Protein 6QEC (pdb70)

Nearest PDB structures (foldseek):
  6qec-assembly1_A  TM=1.016E+00  e=1.314E-10  Arabidopsis thaliana
  5lxu-assembly1_A  TM=9.646E-01  e=3.349E-08  Arabidopsis thaliana
  8xas-assembly1_F  TM=9.568E-01  e=4.517E-06  Arabidopsis thaliana
  8xas-assembly1_D  TM=9.210E-01  e=1.421E-05  Arabidopsis thaliana
  8xas-assembly1_C  TM=9.227E-01  e=3.053E-05  Arabidopsis thaliana

Sequence (65 aa):
GRQGKTLKRPRLVWTPQLHKRFVDVVAHLGIKNAVPKTIMMQLMNVEGLTRENVASHLQKYRLYLK

Secondary structure (DSSP, 8-state):
---GGG--PPP----HHHHHHHHHHHHHS-GGG-SHHHHHHHH--TT--HHHHHHHHHHHHHHH-

Radius of gyration: 12.15 Å; Cα contacts (8 Å, |Δi|>4): 37; chains: 1; bounding box: 22×39×21 Å

Structure (mmCIF, N/CA/C/O backbone):
data_6QEC
#
_entry.id   6QEC
#
_cell.length_a   32.758
_cell.length_b   51.795
_cell.length_c   35.993
_cell.angle_alpha   90.000
_cell.angle_beta   110.550
_cell.angle_gamma   90.000
#
_symmetry.space_group_name_H-M   'P 1 21 1'
#
loop_
_entity.id
_entity.type
_entity.pdbx_description
1 polymer "DNA (5'-D(*AP*TP*TP*CP*GP*AP*AP*TP*AP*T*TP*AP*TP*AP*TP*TP*CP*GP*AP*A)-3')"
2 polymer "DNA (5'-D(*AP*TP*TP*CP*GP*AP*AP*TP*AP*T*TP*AP*TP*AP*TP*TP*CP*GP*AP*A)-3')"
3 polymer 'Transcription factor LUX'
4 non-polymer GLYCEROL
5 water water
#
loop_
_atom_site.group_PDB
_atom_site.id
_atom_site.type_symbol
_atom_site.label_atom_id
_atom_site.label_alt_id
_atom_site.label_comp_id
_atom_site.label_asym_id
_atom_site.label_entity_id
_atom_site.label_seq_id
_atom_site.pdbx_PDB_ins_code
_atom_site.Cartn_x
_atom_site.Cartn_y
_atom_site.Cartn_z
_atom_site.occupancy
_atom_site.B_iso_or_equiv
_atom_site.auth_seq_id
_atom_site.auth_comp_id
_atom_site.auth_asym_id
_atom_site.auth_atom_id
_atom_site.pdbx_PDB_model_num
ATOM 404 N N . GLY C 3 1 ? -31.728 -37.800 23.658 1.00 21.10 -3 GLY A N 1
ATOM 405 C CA . GLY C 3 1 ? -32.417 -38.249 24.858 1.00 20.58 -3 GLY A CA 1
ATOM 406 C C . GLY C 3 1 ? -31.949 -39.625 25.284 1.00 22.07 -3 GLY A C 1
ATOM 407 O O . GLY C 3 1 ? -30.879 -40.081 24.859 1.00 22.72 -3 GLY A O 1
ATOM 408 N N . ARG C 3 2 ? -32.725 -40.280 26.145 1.00 20.30 -2 ARG A N 1
ATOM 409 C CA . ARG C 3 2 ? -32.359 -41.627 26.561 1.00 27.57 -2 ARG A CA 1
ATOM 410 C C . ARG C 3 2 ? -32.268 -42.529 25.341 1.00 23.90 -2 ARG A C 1
ATOM 411 O O . ARG C 3 2 ? -32.844 -42.243 24.293 1.00 29.49 -2 ARG A O 1
ATOM 419 N N . GLN C 3 3 ? -31.531 -43.631 25.480 1.00 25.18 -1 GLN A N 1
ATOM 420 C CA . GLN C 3 3 ? -31.414 -44.572 24.373 1.00 29.73 -1 GLN A CA 1
ATOM 421 C C . GLN C 3 3 ? -30.711 -45.836 24.851 1.00 29.62 -1 GLN A C 1
ATOM 422 O O . GLN C 3 3 ? -30.068 -45.858 25.906 1.00 26.33 -1 GLN A O 1
ATOM 428 N N . GLY C 3 4 ? -30.852 -46.891 24.066 1.00 32.14 139 GLY A N 1
ATOM 429 C CA . GLY C 3 4 ? -30.245 -48.153 24.451 1.00 31.00 139 GLY A CA 1
ATOM 430 C C . GLY C 3 4 ? -30.705 -48.547 25.843 1.00 26.99 139 GLY A C 1
ATOM 431 O O . GLY C 3 4 ? -31.909 -48.616 26.126 1.00 27.35 139 GLY A O 1
ATOM 432 N N . LYS C 3 5 ? -29.735 -48.777 26.736 1.00 30.08 140 LYS A N 1
ATOM 433 C CA . LYS C 3 5 ? -30.002 -49.332 28.065 1.00 29.58 140 LYS A CA 1
ATOM 434 C C . LYS C 3 5 ? -30.806 -48.403 28.965 1.00 29.78 140 LYS A C 1
ATOM 435 O O . LYS C 3 5 ? -31.381 -48.872 29.957 1.00 28.11 140 LYS A O 1
ATOM 441 N N . THR C 3 6 ? -30.839 -47.104 28.670 1.00 27.12 141 THR A N 1
ATOM 442 C CA . THR C 3 6 ? -31.517 -46.136 29.519 1.00 24.27 141 THR A CA 1
ATOM 443 C C . THR C 3 6 ? -32.917 -45.786 29.015 1.00 28.05 141 THR A C 1
ATOM 444 O O . THR C 3 6 ? -33.658 -45.087 29.713 1.00 30.23 141 THR A O 1
ATOM 448 N N . LEU C 3 7 ? -33.305 -46.284 27.843 1.00 27.85 142 LEU A N 1
ATOM 449 C CA . LEU C 3 7 ? -34.631 -46.019 27.300 1.00 27.72 142 LEU A CA 1
ATOM 450 C C . LEU C 3 7 ? -35.712 -46.505 28.264 1.00 27.50 142 LEU A C 1
ATOM 451 O O . LEU C 3 7 ? -35.624 -47.607 28.803 1.00 26.52 142 LEU A O 1
ATOM 456 N N . LYS C 3 8 ? -36.736 -45.673 28.487 1.00 27.43 143 LYS A N 1
ATOM 457 C CA . LYS C 3 8 ? -37.800 -45.970 29.459 1.00 25.09 143 LYS A CA 1
ATOM 458 C C . LYS C 3 8 ? -38.992 -46.647 28.777 1.00 30.20 143 LYS A C 1
ATOM 459 O O . LYS C 3 8 ? -40.077 -46.077 28.628 1.00 28.24 143 LYS A O 1
ATOM 465 N N . ARG C 3 9 ? -38.784 -47.9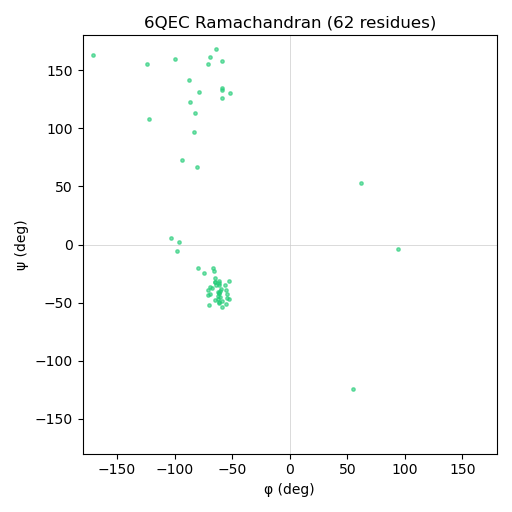14 28.415 1.00 26.49 144 ARG A N 1
ATOM 466 C CA . ARG C 3 9 ? -39.744 -48.640 27.595 1.00 27.98 144 ARG A CA 1
ATOM 467 C C . ARG C 3 9 ? -41.021 -48.967 28.373 1.00 23.88 144 ARG A C 1
ATOM 468 O O . ARG C 3 9 ? -41.013 -49.055 29.605 1.00 19.71 144 ARG A O 1
ATOM 476 N N . PRO C 3 10 ? -42.133 -49.163 27.665 1.00 19.76 145 PRO A N 1
ATOM 477 C CA . PRO C 3 10 ? -43.374 -49.575 28.326 1.00 23.37 145 PRO A CA 1
ATOM 478 C C . PRO C 3 10 ? -43.244 -50.948 28.971 1.00 17.85 145 PRO A C 1
ATOM 479 O O . PRO C 3 10 ? -42.302 -51.708 28.735 1.00 20.59 145 PRO A O 1
ATOM 483 N N . ARG C 3 11 ? -44.244 -51.264 29.790 1.00 17.57 146 ARG A N 1
ATOM 484 C CA . ARG C 3 11 ? -44.323 -52.566 30.436 1.00 19.13 146 ARG A CA 1
ATOM 485 C C . ARG C 3 11 ? -44.372 -53.672 29.404 1.00 19.35 146 ARG A C 1
ATOM 486 O O . ARG C 3 11 ? -45.145 -53.614 28.446 1.00 18.79 146 ARG A O 1
ATOM 494 N N . LEU C 3 12 ? -43.558 -54.695 29.612 1.00 18.63 147 LEU A N 1
ATOM 495 C CA . LEU C 3 12 ? -43.509 -55.811 28.683 1.00 17.87 147 LEU A CA 1
ATOM 496 C C . LEU C 3 12 ? -44.655 -56.755 29.002 1.00 18.09 147 LEU A C 1
ATOM 497 O O . LEU C 3 12 ? -44.680 -57.370 30.072 1.00 19.52 147 LEU A O 1
ATOM 502 N N . VAL C 3 13 ? -45.607 -56.864 28.086 1.00 15.24 148 VAL A N 1
ATOM 503 C CA . VAL C 3 13 ? -46.669 -57.862 28.175 1.00 18.04 148 VAL A CA 1
ATOM 504 C C . VAL C 3 13 ? -46.170 -59.163 27.533 1.00 14.22 148 VAL A C 1
ATOM 505 O O . VAL C 3 13 ? -45.739 -59.185 26.380 1.00 17.99 148 VAL A O 1
ATOM 509 N N . TRP C 3 14 ? -46.174 -60.246 28.285 1.00 17.85 149 TRP A N 1
ATOM 510 C CA . TRP C 3 14 ? -45.686 -61.512 27.738 1.00 18.03 149 TRP A CA 1
ATOM 511 C C . TRP C 3 14 ? -46.818 -62.161 26.959 1.00 17.99 149 TRP A C 1
ATOM 512 O O . TRP C 3 14 ? -47.677 -62.830 27.534 1.00 22.27 149 TRP A O 1
ATOM 523 N N . THR C 3 15 ? -46.821 -61.956 25.643 1.00 20.95 150 THR A N 1
ATOM 524 C CA . THR C 3 15 ? -47.769 -62.623 24.761 1.00 21.23 150 THR A CA 1
ATOM 525 C C . THR C 3 15 ? -47.465 -64.115 24.677 1.00 18.59 150 THR A C 1
ATOM 526 O O . THR C 3 15 ? -46.359 -64.545 24.984 1.00 18.30 150 THR A O 1
ATOM 530 N N . PRO C 3 16 ? -48.427 -64.930 24.237 1.00 21.30 151 PRO A N 1
ATOM 531 C CA . PRO C 3 16 ? -48.144 -66.365 24.126 1.00 23.05 151 PRO A CA 1
ATOM 532 C C . PRO C 3 16 ? -46.942 -66.648 23.247 1.00 21.45 151 PRO A C 1
ATOM 533 O O . PRO C 3 16 ? -46.181 -67.577 23.539 1.00 19.92 151 PRO A O 1
ATOM 537 N N . GLN C 3 17 ? -46.735 -65.856 22.189 1.00 22.89 152 GLN A N 1
ATOM 538 C CA . GLN C 3 17 ? -45.596 -66.072 21.300 1.00 23.07 152 GLN A CA 1
ATOM 539 C C . GLN C 3 17 ? -44.283 -65.701 21.974 1.00 21.05 152 GLN A C 1
ATOM 540 O O . GLN C 3 17 ? -43.282 -66.416 21.845 1.00 20.46 152 GLN A O 1
ATOM 546 N N . LEU C 3 18 ? -44.256 -64.574 22.673 1.00 21.68 153 LEU A N 1
ATOM 547 C CA . LEU C 3 18 ? -43.051 -64.208 23.403 1.00 17.60 153 LEU A CA 1
ATOM 548 C C . LEU C 3 18 ? -42.711 -65.266 24.444 1.00 17.68 153 LEU A C 1
ATOM 549 O O . LEU C 3 18 ? -41.549 -65.667 24.582 1.00 19.10 153 LEU A O 1
ATOM 554 N N . HIS C 3 19 ? -43.712 -65.721 25.191 1.00 14.37 154 HIS A N 1
ATOM 555 C CA . HIS C 3 19 ? -43.474 -66.729 26.217 1.00 19.85 154 HIS A CA 1
ATOM 556 C C . HIS C 3 19 ? -42.968 -68.028 25.608 1.00 19.02 154 HIS A C 1
ATOM 557 O O . HIS C 3 19 ? -42.053 -68.662 26.142 1.00 20.47 154 HIS A O 1
ATOM 564 N N . LYS C 3 20 ? -43.586 -68.467 24.515 1.00 20.78 155 LYS A N 1
ATOM 565 C CA . LYS C 3 20 ? -43.142 -69.690 23.864 1.00 18.17 155 LYS A CA 1
ATOM 566 C C . LYS C 3 20 ? -41.692 -69.565 23.414 1.00 22.92 155 LYS A C 1
ATOM 567 O O . LYS C 3 20 ? -40.913 -70.517 23.537 1.00 23.89 155 LYS A O 1
ATOM 573 N N . ARG C 3 21 ? -41.301 -68.383 22.929 1.00 22.29 156 ARG A N 1
ATOM 574 C CA . ARG C 3 21 ? -39.910 -68.159 22.550 1.00 21.25 156 ARG A CA 1
ATOM 575 C C . ARG C 3 21 ? -38.987 -68.303 23.754 1.00 20.43 156 ARG A C 1
ATOM 576 O O . ARG C 3 21 ? -37.951 -68.979 23.684 1.00 19.08 156 ARG A O 1
ATOM 584 N N . PHE C 3 22 ? -39.362 -67.679 24.871 1.00 17.52 157 PHE A N 1
ATOM 585 C CA . PHE C 3 22 ? -38.623 -67.821 26.129 1.00 15.44 157 PHE A CA 1
ATOM 586 C C . PHE C 3 22 ? -38.476 -69.290 26.530 1.00 17.31 157 PHE A C 1
ATOM 587 O O . PHE C 3 22 ? -37.372 -69.761 26.822 1.00 14.54 157 PHE A O 1
ATOM 595 N N . VAL C 3 23 ? -39.585 -70.032 26.556 1.00 20.09 158 VAL A N 1
ATOM 596 C CA . VAL C 3 23 ? -39.543 -71.429 26.995 1.00 20.08 158 VAL A CA 1
ATOM 597 C C . VAL C 3 23 ? -38.642 -72.262 26.086 1.00 22.41 158 VAL A C 1
ATOM 598 O O . VAL C 3 23 ? -37.877 -73.114 26.553 1.00 23.60 158 VAL A O 1
ATOM 602 N N . ASP C 3 24 ? -38.727 -72.049 24.775 1.00 20.95 159 ASP A N 1
ATOM 603 C CA . ASP C 3 24 ? -37.896 -72.835 23.876 1.00 23.34 159 ASP A CA 1
ATOM 604 C C . ASP C 3 24 ? -36.417 -72.562 24.111 1.00 25.68 159 ASP A C 1
ATOM 605 O O . ASP C 3 24 ? -35.593 -73.473 23.997 1.00 24.24 159 ASP A O 1
ATOM 610 N N . VAL C 3 25 ? -36.051 -71.327 24.456 1.00 20.24 160 VAL A N 1
ATOM 611 C CA . VAL C 3 25 ? -34.651 -71.052 24.783 1.00 19.58 160 VAL A CA 1
ATOM 612 C C . VAL C 3 25 ? -34.271 -71.708 26.110 1.00 21.37 160 VAL A C 1
ATOM 613 O O . VAL C 3 25 ? -33.267 -72.422 26.204 1.00 24.87 160 VAL A O 1
ATOM 617 N N . VAL C 3 26 ? -35.056 -71.470 27.163 1.00 20.93 161 VAL A N 1
ATOM 618 C CA . VAL C 3 26 ? -34.685 -71.999 28.478 1.00 21.08 161 VAL A CA 1
ATOM 619 C C . VAL C 3 26 ? -34.646 -73.517 28.453 1.00 27.41 161 VAL A C 1
ATOM 620 O O . VAL C 3 26 ? -33.770 -74.143 29.059 1.00 27.78 161 VAL A O 1
ATOM 624 N N . ALA C 3 27 ? -35.613 -74.134 27.779 1.00 26.70 162 ALA A N 1
ATOM 625 C CA . ALA C 3 27 ? -35.707 -75.587 27.806 1.00 31.73 162 ALA A CA 1
ATOM 626 C C . ALA C 3 27 ? -34.464 -76.236 27.212 1.00 31.97 162 ALA A C 1
ATOM 627 O O . ALA C 3 27 ? -34.063 -77.317 27.655 1.00 36.56 162 ALA A O 1
ATOM 629 N N . HIS C 3 28 ? -33.828 -75.587 26.239 1.00 28.56 163 HIS A N 1
ATOM 630 C CA . HIS C 3 28 ? -32.694 -76.163 25.530 1.00 32.44 163 HIS A CA 1
ATOM 631 C C . HIS C 3 28 ? -31.351 -75.593 25.971 1.00 34.38 163 HIS A C 1
ATOM 632 O O . HIS C 3 28 ? -30.322 -75.932 25.375 1.00 34.24 163 HIS A O 1
ATOM 639 N N . LEU C 3 29 ? -31.335 -74.746 26.999 1.00 29.96 164 LEU A N 1
ATOM 640 C CA . LEU C 3 29 ? -30.096 -74.215 27.547 1.00 28.14 164 LEU A CA 1
ATOM 641 C C . LEU C 3 29 ? -29.550 -75.157 28.607 1.00 25.64 164 LEU A C 1
ATOM 642 O O . LEU C 3 29 ? -30.307 -75.739 29.389 1.00 22.76 164 LEU A O 1
ATOM 647 N N . GLY C 3 30 ? -28.226 -75.306 28.628 1.00 30.92 165 GLY A N 1
ATOM 648 C CA . GLY C 3 30 ? -27.583 -75.942 29.761 1.00 29.17 165 GLY A CA 1
ATOM 649 C C . GLY C 3 30 ? -28.050 -75.275 31.042 1.00 31.08 165 GLY A C 1
ATOM 650 O O . GLY C 3 30 ? -28.037 -74.037 31.129 1.00 30.11 165 GLY A O 1
ATOM 651 N N . ILE C 3 31 ? -28.485 -76.064 32.033 1.00 24.54 166 ILE A N 1
ATOM 652 C CA . ILE C 3 31 ? -29.067 -75.468 33.236 1.00 29.67 166 ILE A CA 1
ATOM 653 C C . ILE C 3 31 ? -28.129 -74.432 33.828 1.00 26.02 166 ILE A C 1
ATOM 654 O O . ILE C 3 31 ? -28.576 -73.435 34.411 1.00 26.22 166 ILE A O 1
ATOM 659 N N . LYS C 3 32 ? -26.819 -74.635 33.678 1.00 26.39 167 LYS A N 1
ATOM 660 C CA . LYS C 3 32 ? -25.868 -73.652 34.186 1.00 31.79 167 LYS A CA 1
ATOM 661 C C . LYS C 3 32 ? -26.040 -72.300 33.506 1.00 29.83 167 LYS A C 1
ATOM 662 O O . LYS C 3 32 ? -25.831 -71.259 34.144 1.00 31.54 167 LYS A O 1
ATOM 668 N N . ASN C 3 33 ? -26.427 -72.294 32.222 1.00 25.71 168 ASN A N 1
ATOM 669 C CA . ASN C 3 33 ? -26.518 -71.080 31.419 1.00 24.73 168 ASN A CA 1
ATO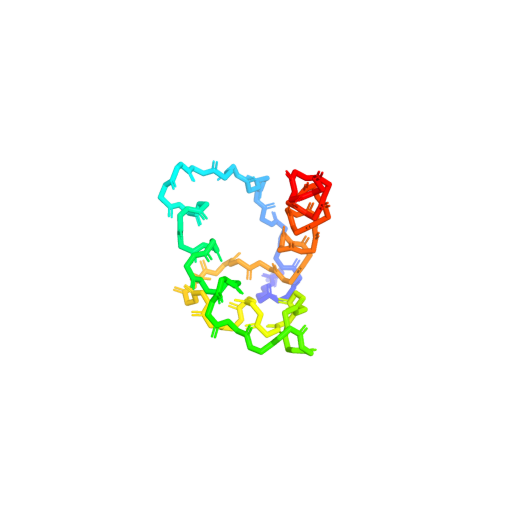M 670 C C . ASN C 3 33 ? -27.918 -70.490 31.359 1.00 20.48 168 ASN A C 1
ATOM 671 O O . ASN C 3 33 ? -28.115 -69.473 30.685 1.00 22.53 168 ASN A O 1
ATOM 676 N N . ALA C 3 34 ? -28.887 -71.092 32.049 1.00 23.26 169 ALA A N 1
ATOM 677 C CA . ALA C 3 34 ? -30.267 -70.603 32.066 1.00 18.86 169 ALA A CA 1
ATOM 678 C C . ALA C 3 34 ? -30.388 -69.443 33.053 1.00 15.60 169 ALA A C 1
ATOM 679 O O . ALA C 3 34 ? -31.046 -69.524 34.091 1.00 16.41 169 ALA A O 1
ATOM 681 N N . VAL C 3 35 ? -29.730 -68.347 32.701 1.00 16.20 170 VAL A N 1
ATOM 682 C CA . VAL C 3 35 ? -29.729 -67.112 33.485 1.00 12.10 170 VAL A CA 1
ATOM 683 C C . VAL C 3 35 ? -30.205 -65.980 32.584 1.00 18.85 170 VAL A C 1
ATOM 684 O O . VAL C 3 35 ? -30.073 -66.038 31.348 1.00 14.23 170 VAL A O 1
ATOM 688 N N . PRO C 3 36 ? -30.749 -64.917 33.170 1.00 15.05 171 PRO A N 1
ATOM 689 C CA . PRO C 3 36 ? -31.413 -63.893 32.343 1.00 14.09 171 PRO A CA 1
ATOM 690 C C . PRO C 3 36 ? -30.543 -63.306 31.236 1.00 18.26 171 PRO A C 1
ATOM 691 O O . PRO C 3 36 ? -31.052 -63.083 30.130 1.00 18.02 171 PRO A O 1
ATOM 695 N N . LYS C 3 37 ? -29.255 -63.062 31.469 1.00 15.72 172 LYS A N 1
ATOM 69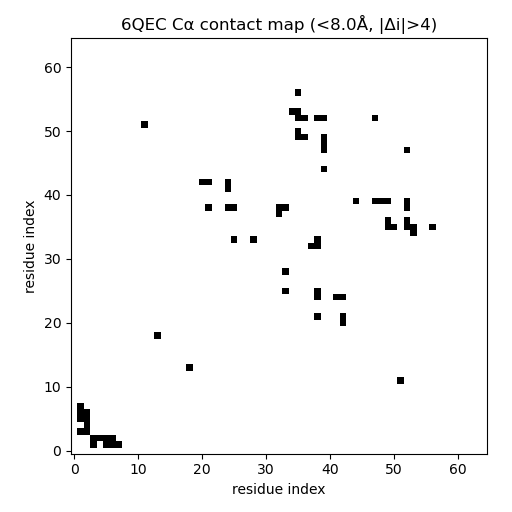6 C CA . LYS C 3 37 ? -28.447 -62.478 30.406 1.00 20.77 172 LYS A CA 1
ATOM 697 C C . LYS C 3 37 ? -28.398 -63.400 29.198 1.00 24.65 172 LYS A C 1
ATOM 698 O O . LYS C 3 37 ? -28.635 -62.966 28.064 1.00 23.67 172 LYS A O 1
ATOM 704 N N . THR C 3 38 ? -28.084 -64.682 29.424 1.00 19.29 173 THR A N 1
ATOM 705 C CA . THR C 3 38 ? -27.963 -65.630 28.319 1.00 20.46 173 THR A CA 1
ATOM 706 C C . THR C 3 38 ? -29.302 -65.832 27.622 1.00 21.96 173 THR A C 1
ATOM 707 O O . THR C 3 38 ? -29.392 -65.795 26.386 1.00 22.48 173 THR A O 1
ATOM 711 N N . ILE C 3 39 ? -30.356 -66.057 28.406 1.00 13.03 174 ILE A N 1
ATOM 712 C CA . ILE C 3 39 ? -31.698 -66.157 27.842 1.00 15.63 174 ILE A CA 1
ATOM 713 C C . ILE C 3 39 ? -32.001 -64.944 26.973 1.00 16.98 174 ILE A C 1
ATOM 714 O O . ILE C 3 39 ? -32.516 -65.061 25.857 1.00 15.98 174 ILE A O 1
ATOM 719 N N . MET C 3 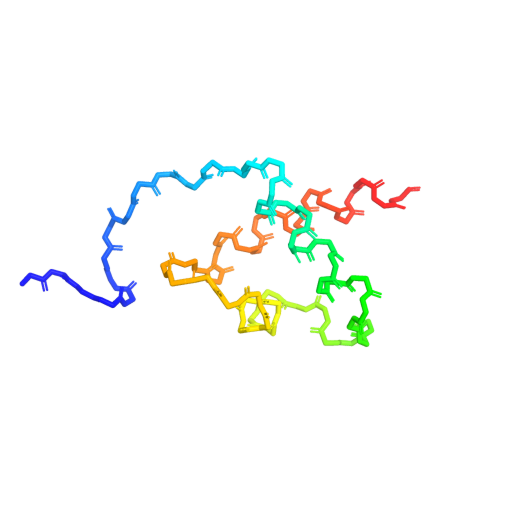40 ? -31.704 -63.758 27.488 1.00 14.20 175 MET A N 1
ATOM 720 C CA A MET C 3 40 ? -32.016 -62.534 26.755 0.65 20.19 175 MET A CA 1
ATOM 721 C CA B MET C 3 40 ? -32.015 -62.532 26.756 0.35 21.27 175 MET A CA 1
ATOM 722 C C . MET C 3 40 ? -31.345 -62.527 25.388 1.00 23.04 175 MET A C 1
ATOM 723 O O . MET C 3 40 ? -31.987 -62.235 24.369 1.00 23.22 175 MET A O 1
ATOM 732 N N . GLN C 3 41 ? -30.049 -62.850 25.343 1.00 23.71 176 GLN A N 1
ATOM 733 C CA . GLN C 3 41 ? -29.324 -62.867 24.076 1.00 24.62 176 GLN A CA 1
ATOM 734 C C . GLN C 3 41 ? -29.915 -63.897 23.108 1.00 28.17 176 GLN A C 1
ATOM 735 O O . GLN C 3 41 ? -30.235 -63.571 21.955 1.00 26.73 176 GLN A O 1
ATOM 741 N N . LEU C 3 42 ? -30.107 -65.139 23.567 1.00 23.30 177 LEU A N 1
ATOM 742 C CA . LEU C 3 42 ? -30.623 -66.178 22.676 1.00 21.63 177 LEU A CA 1
ATOM 743 C C . LEU C 3 42 ? -32.056 -65.927 22.197 1.00 24.18 177 LEU A C 1
ATOM 744 O O . LEU C 3 42 ? -32.440 -66.464 21.157 1.00 23.42 177 LEU A O 1
ATOM 749 N N . MET C 3 43 ? -32.858 -65.137 22.907 1.00 19.35 178 MET A N 1
ATOM 750 C CA . MET C 3 43 ? -34.244 -64.952 22.482 1.00 22.90 178 MET A CA 1
ATOM 751 C C . MET C 3 43 ? -34.395 -64.052 21.258 1.00 26.41 178 MET A C 1
ATOM 752 O O . MET C 3 43 ? -35.421 -64.132 20.566 1.00 24.11 178 MET A O 1
ATOM 757 N N . ASN C 3 44 ? -33.433 -63.166 21.003 1.00 26.15 179 ASN A N 1
ATOM 758 C CA . ASN C 3 44 ? -33.377 -62.423 19.746 1.00 26.04 179 ASN A CA 1
ATOM 759 C C . ASN C 3 44 ? -34.616 -61.542 19.563 1.00 26.09 179 ASN A C 1
ATOM 760 O O . ASN C 3 44 ? -35.296 -61.582 18.538 1.00 27.84 179 ASN A O 1
ATOM 765 N N . VAL C 3 45 ? -34.900 -60.724 20.570 1.00 25.91 180 VAL A N 1
ATOM 766 C CA . VAL C 3 45 ? -36.050 -59.820 20.577 1.00 21.50 180 VAL A CA 1
ATOM 767 C C . VAL C 3 45 ? -35.514 -58.412 20.773 1.00 26.22 180 VAL A C 1
ATOM 768 O O . VAL C 3 45 ? -35.060 -58.064 21.869 1.00 25.30 180 V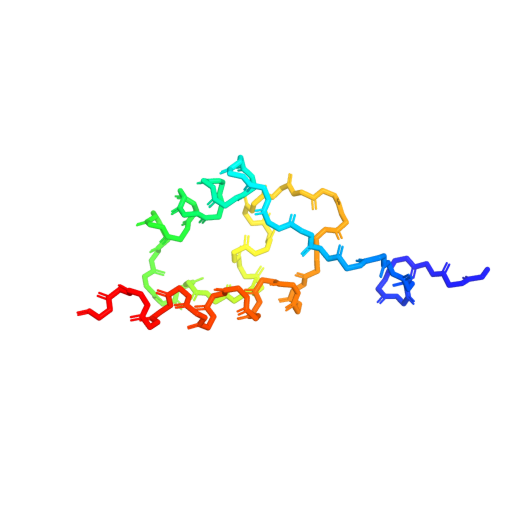AL A O 1
ATOM 772 N N . GLU C 3 46 ? -35.545 -57.602 19.723 1.00 30.08 181 GLU A N 1
ATOM 773 C CA . GLU C 3 46 ? -35.107 -56.219 19.861 1.00 30.50 181 GLU A CA 1
ATOM 774 C C . GLU C 3 46 ? -35.947 -55.526 20.926 1.00 28.13 181 GLU A C 1
ATOM 775 O O . GLU C 3 46 ? -37.179 -55.547 20.873 1.00 25.21 181 GLU A O 1
ATOM 781 N N . GLY C 3 47 ? -35.282 -54.927 21.907 1.00 28.32 182 GLY A N 1
ATOM 782 C CA . GLY C 3 47 ? -35.981 -54.204 22.948 1.00 24.12 182 GLY A CA 1
ATOM 783 C C . GLY C 3 47 ? -36.279 -54.988 24.207 1.00 23.56 182 GLY A C 1
ATOM 784 O O . GLY C 3 47 ? -36.815 -54.408 25.159 1.00 23.28 182 GLY A O 1
ATOM 785 N N . LEU C 3 48 ? -35.961 -56.282 24.247 1.00 18.71 183 LEU A N 1
ATOM 786 C CA . LEU C 3 48 ? -36.117 -57.065 25.468 1.00 20.19 183 LEU A CA 1
ATOM 787 C C . LEU C 3 48 ? -34.951 -56.783 26.401 1.00 20.01 183 LEU A C 1
ATOM 788 O O . LEU C 3 48 ? -33.793 -56.827 25.978 1.00 21.18 183 LEU A O 1
ATOM 793 N N . THR C 3 49 ? -35.240 -56.498 27.670 1.00 16.87 184 THR A N 1
ATOM 794 C CA . THR C 3 49 ? -34.162 -56.227 28.614 1.00 14.52 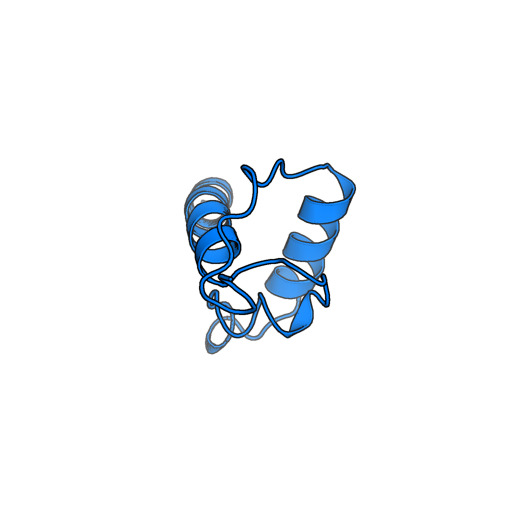184 THR A CA 1
ATOM 795 C C . THR C 3 49 ? -33.862 -57.454 29.465 1.00 14.37 184 THR A C 1
ATOM 796 O O . THR C 3 49 ? -34.689 -58.357 29.617 1.00 12.49 184 THR A O 1
ATOM 800 N N . ARG C 3 50 ? -32.659 -57.467 30.046 1.00 17.82 185 ARG A N 1
ATOM 801 C CA . ARG C 3 50 ? -32.303 -58.539 30.973 1.00 16.38 185 ARG A CA 1
ATOM 802 C C . ARG C 3 50 ? -33.237 -58.555 32.182 1.00 14.98 185 ARG A C 1
ATOM 803 O O . ARG C 3 50 ? -33.583 -59.625 32.695 1.00 14.80 185 ARG A O 1
ATOM 811 N N . GLU C 3 51 ? -33.673 -57.382 32.636 1.00 14.75 186 GLU A N 1
ATOM 812 C CA . GLU C 3 51 ? -34.621 -57.296 33.743 1.00 13.54 186 GLU A CA 1
ATOM 813 C C . GLU C 3 51 ? -36.001 -57.834 33.366 1.00 15.19 186 GLU A C 1
ATOM 814 O O . GLU C 3 51 ? -36.691 -58.417 34.210 1.00 11.27 186 GLU A O 1
ATOM 820 N N . ASN C 3 52 ? -36.456 -57.596 32.131 1.00 13.03 187 ASN A N 1
ATOM 821 C CA . ASN C 3 52 ? -37.692 -58.227 31.690 1.00 12.99 187 ASN A CA 1
ATOM 822 C C . ASN C 3 52 ? -37.585 -59.732 31.870 1.00 13.05 187 ASN A C 1
ATOM 823 O O . ASN C 3 52 ? -38.514 -60.387 32.358 1.00 10.56 187 ASN A O 1
ATOM 828 N N . VAL C 3 53 ? -36.450 -60.300 31.454 1.00 12.84 188 VAL A N 1
ATOM 829 C CA . VAL C 3 53 ? -36.302 -61.753 31.498 1.00 12.75 188 VAL A CA 1
ATOM 830 C C . VAL C 3 53 ? -36.216 -62.245 32.942 1.00 12.52 188 VAL A C 1
ATOM 831 O O . VAL C 3 53 ? -36.834 -63.250 33.305 1.00 12.62 188 VAL A O 1
ATOM 835 N N . ALA C 3 54 ? -35.464 -61.546 33.791 1.00 9.72 189 ALA A N 1
ATOM 836 C CA . ALA C 3 54 ? -35.269 -62.032 35.153 1.00 11.94 189 ALA A CA 1
ATOM 837 C C . ALA C 3 54 ? -36.605 -62.187 35.872 1.00 11.15 189 ALA A C 1
ATOM 838 O O . ALA C 3 54 ? -36.895 -63.233 36.459 1.00 11.38 189 ALA A O 1
ATOM 840 N N . SER C 3 55 ? -37.447 -61.155 35.806 1.00 11.92 190 SER A N 1
ATOM 841 C CA . SER C 3 55 ? -38.753 -61.205 36.449 1.00 14.42 190 SER A CA 1
ATOM 842 C C . SER C 3 55 ? -39.615 -62.334 35.890 1.00 13.70 190 SER A C 1
ATOM 843 O O . SER C 3 55 ? -40.353 -62.987 36.633 1.00 16.38 190 SER A O 1
ATOM 846 N N . HIS C 3 56 ? -39.565 -62.557 34.579 1.00 11.12 191 HIS A N 1
ATOM 847 C CA . HIS C 3 56 ? -40.375 -63.616 33.992 1.00 13.27 191 HIS A CA 1
ATOM 848 C C . HIS C 3 56 ? -39.838 -64.995 34.377 1.00 14.63 191 HIS A C 1
ATOM 849 O O . HIS C 3 56 ? -40.608 -65.910 34.690 1.00 14.18 191 HIS A O 1
ATOM 856 N N . LEU C 3 57 ? -38.514 -65.139 34.399 1.00 11.80 192 LEU A N 1
ATOM 857 C CA . LEU C 3 57 ? -37.858 -66.384 34.795 1.00 14.55 192 LEU A CA 1
ATOM 858 C C . LEU C 3 57 ? -38.107 -66.736 36.254 1.00 12.85 192 LEU A C 1
ATOM 859 O O . LEU C 3 57 ? -38.135 -67.918 36.608 1.00 13.74 192 LEU A O 1
ATOM 864 N N . GLN C 3 58 ? -38.251 -65.733 37.117 1.00 13.72 193 GLN A N 1
ATOM 865 C CA . GLN C 3 58 ? -38.552 -66.004 38.512 1.00 12.58 193 GLN A CA 1
ATOM 866 C C . GLN C 3 58 ? -39.856 -66.786 38.632 1.00 17.33 193 GLN A C 1
ATOM 867 O O . GLN C 3 58 ? -39.902 -67.861 39.248 1.00 20.87 193 GLN A O 1
ATOM 873 N N . LYS C 3 59 ? -40.935 -66.268 38.034 1.00 17.32 194 LYS A N 1
ATOM 874 C CA . LYS C 3 59 ? -42.208 -66.990 38.076 1.00 20.60 194 LYS A CA 1
ATOM 875 C C . LYS C 3 59 ? -42.088 -68.340 37.399 1.00 19.46 194 LYS A C 1
ATOM 876 O O . LYS C 3 59 ? -42.621 -69.338 37.887 1.00 20.14 194 LYS A O 1
ATOM 882 N N . TYR C 3 60 ? -41.404 -68.384 36.259 1.00 18.48 195 TYR A N 1
ATOM 883 C CA . TYR C 3 60 ? -41.254 -69.641 35.540 1.00 19.35 195 TYR A CA 1
ATOM 884 C C . TYR C 3 60 ? -40.668 -70.724 36.434 1.00 16.18 195 TYR A C 1
ATOM 885 O O . TYR C 3 60 ? -41.123 -71.875 36.413 1.00 19.62 195 TYR A O 1
ATOM 894 N N . ARG C 3 61 ? -39.659 -70.382 37.233 1.00 15.19 196 ARG A N 1
ATOM 895 C CA . ARG C 3 61 ? -39.043 -71.394 38.084 1.00 20.79 196 ARG A CA 1
ATOM 896 C C . ARG C 3 61 ? -40.012 -71.912 39.136 1.00 19.88 196 ARG A C 1
ATOM 897 O O . ARG C 3 61 ? -39.927 -73.081 39.529 1.00 19.21 196 ARG A O 1
ATOM 905 N N . LEU C 3 62 ? -40.922 -71.059 39.609 1.00 19.66 197 LEU A N 1
ATOM 906 C CA . LEU C 3 62 ? -41.963 -71.523 40.524 1.00 22.83 197 LEU A CA 1
ATOM 907 C C . LEU C 3 62 ? -42.952 -72.436 39.804 1.00 23.97 197 LEU A C 1
ATOM 908 O O . LEU C 3 62 ? -43.426 -73.423 40.376 1.00 21.28 197 LEU A O 1
ATOM 913 N N . TYR C 3 63 ? -43.250 -72.131 38.536 1.00 21.67 198 TYR A N 1
ATOM 914 C CA . TYR C 3 63 ? -44.155 -72.960 37.750 1.00 19.23 198 TYR A CA 1
ATOM 915 C C . TYR C 3 63 ? -43.581 -74.352 37.512 1.00 22.30 198 TYR A C 1
ATOM 916 O O . TYR C 3 63 ? -44.339 -75.316 37.358 1.0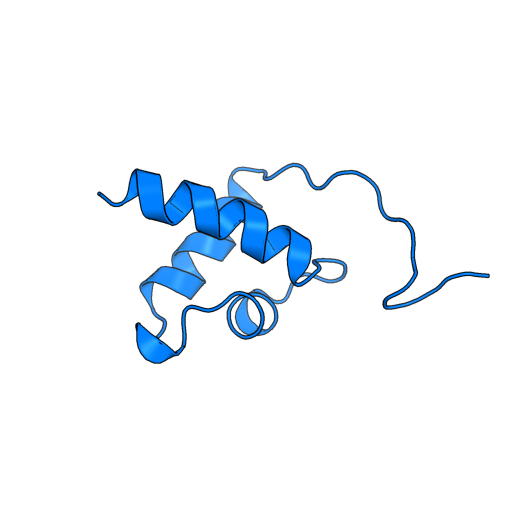0 19.68 198 TYR A O 1
ATOM 925 N N . LEU C 3 64 ? -42.254 -74.476 37.465 1.00 21.76 199 LEU A N 1
ATOM 926 C CA . LEU C 3 64 ? -41.620 -75.746 37.147 1.00 19.65 199 LEU A CA 1
ATOM 927 C C . LEU C 3 64 ? -41.568 -76.699 38.328 1.00 24.24 199 LEU A C 1
ATOM 928 O O . LEU C 3 64 ? -41.384 -77.905 38.127 1.00 25.46 199 LEU A O 1
ATOM 933 N N . LYS C 3 65 ? -41.700 -76.195 39.545 1.00 22.30 200 LYS A N 1
ATOM 934 C CA . LYS C 3 65 ? -41.816 -77.086 40.680 1.00 22.83 200 LYS A CA 1
ATOM 935 C C . LYS C 3 65 ? -43.026 -78.003 40.467 1.00 25.62 200 LYS A C 1
ATOM 936 O O . LYS C 3 65 ? -43.100 -79.098 41.008 1.00 22.64 200 LYS A O 1
#

B-factor: mean 24.93, std 8.39, range [9.31, 59.84]

Solvent-accessible surface area: 5506 Å² total; per-residue (Å²): 115,143,134,45,215,76,85,164,97,123,226,57,110,58,57,110,135,27,64,131,116,0,37,57,2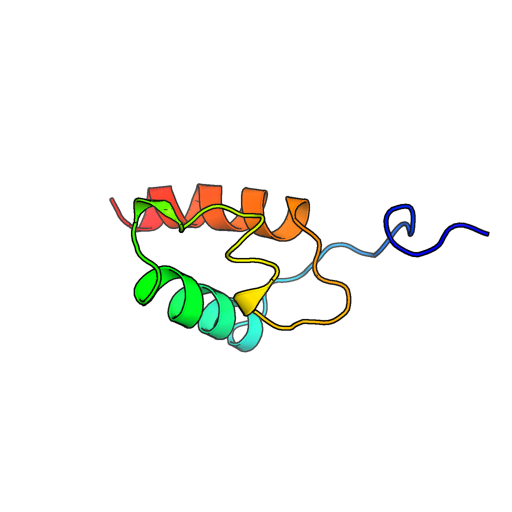3,19,68,156,25,45,168,187,82,14,62,24,120,32,0,46,112,103,2,123,47,181,31,18,44,111,112,41,0,28,73,31,4,117,133,25,115,116,170,104,210

Foldseek 3Di:
DDDDPRDPDDDDDCDPVNVVLLCVQQVPDDVVQNALVSSVVSSPDPPDDSVNSRVVVVVVVVVVD